Protein AF-A0A8H5VYY7-F1 (afdb_monomer)

Foldseek 3Di:
DLPDPRLVVLLVVLPPDADEAEAEDAADLDLPDDDPCCCVHCVVVVVSSVVNQVSQLVRVHYHYHYDDPPDDDDDDDDRDDVPPDDPDPVPPDD

Secondary structure (DSSP, 8-state):
--HHHHHHHHHHHHHH--S-EEEEESS---S---SGGGGGSGGG-HHHHHHHHHHHHHTT-EEEEE-SSSS----PPPPPPTT-----GGG---

Solvent-accessible surface area (backbone atoms only — not comparable to full-atom values): 6130 Å² total; per-residue (Å²): 129,71,53,71,68,54,47,48,54,52,56,51,55,46,67,71,58,87,65,95,42,76,48,79,41,69,42,39,76,58,72,81,64,80,59,86,67,26,65,80,24,40,49,55,32,53,71,66,48,51,56,52,52,53,44,31,58,72,44,79,40,62,48,76,48,56,43,80,75,91,72,88,86,86,82,85,80,82,74,84,56,95,78,73,70,77,78,66,78,81,72,76,78,133

Nearest PDB structures (foldseek):
  3qin-assembly1_A  TM=5.101E-01  e=1.175E+00  HIV-1 M:B_HXB2R
  8wov-assembly1_B  TM=5.094E-01  e=9.752E+00  Arabidopsis thaliana
  2e7g-assembly1_A  TM=3.086E-01  e=4.128E+00  Homo sapiens

Sequence (94 aa):
MLGAAQLTALKEWLRSESGSKVVVSSVPFTRNLRGPDSADSWAGFLWERDSILDMMKQGGGAIILSGDRHENAATMFPAKAKGDKRLPSSRLRR

Structure (mmCIF, N/CA/C/O backbone):
data_AF-A0A8H5VYY7-F1
#
_entry.id   AF-A0A8H5VYY7-F1
#
loop_
_atom_site.group_PDB
_atom_site.id
_atom_site.type_symbol
_atom_site.label_atom_id
_atom_site.label_alt_id
_atom_site.label_comp_id
_atom_site.label_asym_id
_atom_site.label_entity_id
_atom_site.label_seq_id
_atom_site.pdbx_PDB_ins_code
_atom_site.Cartn_x
_atom_site.Cartn_y
_atom_site.Cartn_z
_atom_site.occupancy
_atom_site.B_iso_or_equiv
_atom_site.auth_seq_id
_atom_site.auth_comp_id
_atom_site.auth_asym_id
_atom_site.auth_atom_id
_atom_site.pdbx_PDB_model_num
ATOM 1 N N . MET A 1 1 ? 3.295 -9.561 -2.881 1.00 92.56 1 MET A N 1
ATOM 2 C CA . MET A 1 1 ? 4.442 -8.782 -2.404 1.00 92.56 1 MET A CA 1
ATOM 3 C C . MET A 1 1 ? 4.744 -9.125 -0.955 1.00 92.56 1 MET A C 1
ATOM 5 O O . MET A 1 1 ? 5.770 -9.736 -0.710 1.00 92.56 1 MET A O 1
ATOM 9 N N . LEU A 1 2 ? 3.858 -8.813 -0.006 1.00 95.81 2 LEU A N 1
ATOM 10 C CA . LEU A 1 2 ? 4.162 -8.881 1.432 1.00 95.81 2 LEU A CA 1
ATOM 11 C C . LEU A 1 2 ? 4.144 -10.307 2.012 1.00 95.81 2 LEU A C 1
ATOM 13 O O . LEU A 1 2 ? 4.670 -10.565 3.091 1.00 95.81 2 LEU A O 1
ATOM 17 N N . GLY A 1 3 ? 3.499 -11.248 1.318 1.00 96.62 3 GLY A N 1
ATOM 18 C CA . GLY A 1 3 ? 3.192 -12.562 1.883 1.00 96.62 3 GLY A CA 1
ATOM 19 C C . GLY A 1 3 ? 2.069 -12.495 2.929 1.00 96.62 3 GLY A C 1
ATOM 20 O O . GLY A 1 3 ? 1.607 -11.424 3.323 1.00 96.62 3 GLY A O 1
ATOM 21 N N . ALA A 1 4 ? 1.580 -13.659 3.364 1.00 96.88 4 ALA A N 1
ATOM 22 C CA . ALA A 1 4 ? 0.337 -13.747 4.137 1.00 96.88 4 ALA A CA 1
ATOM 23 C C . ALA A 1 4 ? 0.412 -13.061 5.513 1.00 96.88 4 ALA A C 1
ATOM 25 O O . ALA A 1 4 ? -0.510 -12.337 5.884 1.00 96.88 4 ALA A O 1
ATOM 26 N N . ALA A 1 5 ? 1.502 -13.262 6.259 1.00 98.12 5 ALA A N 1
ATOM 27 C CA . ALA A 1 5 ? 1.638 -12.734 7.617 1.00 98.12 5 ALA A CA 1
ATOM 28 C C . ALA A 1 5 ? 1.683 -11.197 7.636 1.00 98.12 5 ALA A C 1
ATOM 30 O O . ALA A 1 5 ? 0.883 -10.555 8.316 1.00 98.12 5 ALA A O 1
ATOM 31 N N . GLN A 1 6 ? 2.566 -10.599 6.831 1.00 98.06 6 GLN A N 1
ATOM 32 C CA . GLN A 1 6 ? 2.722 -9.146 6.773 1.00 98.06 6 GLN A CA 1
ATOM 33 C C . GLN A 1 6 ? 1.488 -8.463 6.162 1.00 98.06 6 GLN A C 1
ATOM 35 O O . GLN A 1 6 ? 1.081 -7.403 6.635 1.00 98.06 6 GLN A O 1
ATOM 40 N N . LEU A 1 7 ? 0.840 -9.080 5.164 1.00 97.62 7 LEU A N 1
ATOM 41 C CA . LEU A 1 7 ? -0.406 -8.559 4.596 1.00 97.62 7 LEU A CA 1
ATOM 42 C C . LEU A 1 7 ? -1.543 -8.524 5.627 1.00 97.62 7 LEU A C 1
ATOM 44 O O . LEU A 1 7 ? -2.305 -7.556 5.658 1.00 97.62 7 LEU A O 1
ATOM 48 N N . THR A 1 8 ? -1.671 -9.565 6.452 1.00 97.62 8 THR A N 1
ATOM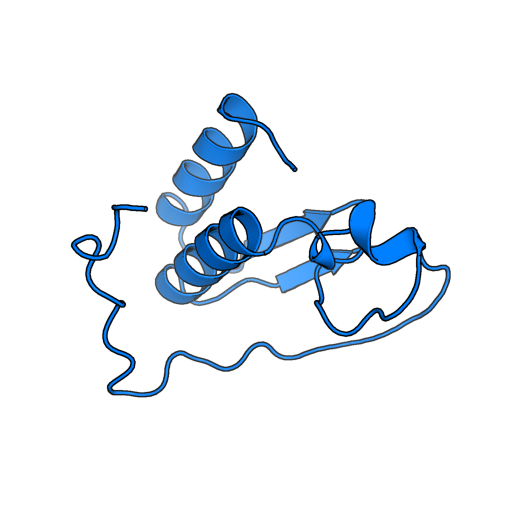 49 C CA . THR A 1 8 ? -2.674 -9.616 7.526 1.00 97.62 8 THR A CA 1
ATOM 50 C C . THR A 1 8 ? -2.410 -8.530 8.561 1.00 97.62 8 THR A C 1
ATOM 52 O O . THR A 1 8 ? -3.303 -7.724 8.814 1.00 97.62 8 THR A O 1
ATOM 55 N N . ALA A 1 9 ? -1.172 -8.423 9.052 1.00 97.56 9 ALA A N 1
ATOM 56 C CA . ALA A 1 9 ? -0.793 -7.404 10.029 1.00 97.56 9 ALA A CA 1
ATOM 57 C C . ALA A 1 9 ? -1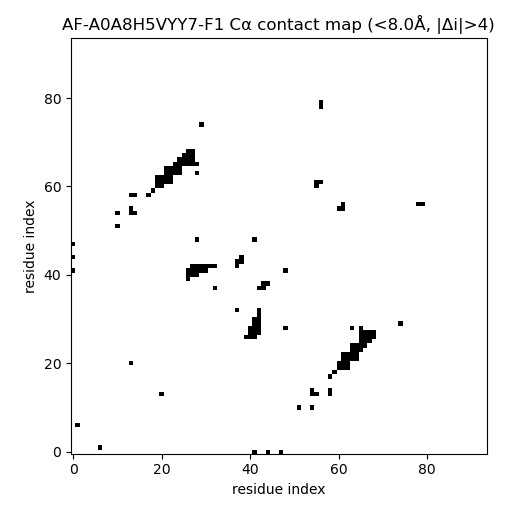.054 -5.977 9.510 1.00 97.56 9 ALA A C 1
ATOM 59 O O . ALA A 1 9 ? -1.638 -5.149 10.209 1.00 97.56 9 ALA A O 1
ATOM 60 N N . LEU A 1 10 ? -0.704 -5.698 8.246 1.00 96.88 10 LEU A N 1
ATOM 61 C CA . LEU A 1 10 ? -0.980 -4.405 7.617 1.00 96.88 10 LEU A CA 1
ATOM 62 C C . LEU A 1 10 ? -2.486 -4.113 7.556 1.00 96.88 10 LEU A C 1
ATOM 64 O O . LEU A 1 10 ? -2.918 -3.001 7.850 1.00 96.88 10 LEU A O 1
ATOM 68 N N . LYS A 1 11 ? -3.304 -5.101 7.176 1.00 95.69 11 LYS A N 1
ATOM 69 C CA . LYS A 1 11 ? -4.763 -4.940 7.080 1.00 95.69 11 LYS A CA 1
ATOM 70 C C . LYS A 1 11 ? -5.419 -4.724 8.437 1.00 95.69 11 LYS A C 1
ATOM 72 O O . LYS A 1 11 ? -6.382 -3.965 8.510 1.00 95.69 11 LYS A O 1
ATOM 77 N N . GLU A 1 12 ? -4.927 -5.379 9.480 1.00 95.50 12 GLU A N 1
ATOM 78 C CA . GLU A 1 12 ? -5.406 -5.191 10.850 1.00 95.50 12 GLU A CA 1
ATOM 79 C C . GLU A 1 12 ? -5.065 -3.789 11.361 1.00 95.50 12 GLU A C 1
ATOM 81 O O . GLU A 1 12 ? -5.966 -3.069 11.786 1.00 95.50 12 GLU A O 1
ATOM 86 N N . TRP A 1 13 ? -3.821 -3.339 11.186 1.00 95.50 13 TRP A N 1
ATOM 87 C CA . TRP A 1 13 ? -3.396 -1.986 11.565 1.00 95.50 13 TRP A CA 1
ATOM 88 C C . TRP A 1 13 ? -4.128 -0.869 10.796 1.00 95.50 13 TRP A C 1
ATOM 90 O O . TRP A 1 13 ? -4.466 0.192 11.336 1.00 95.50 13 TRP A O 1
ATOM 100 N N . LEU A 1 14 ? -4.427 -1.094 9.512 1.00 94.69 14 LEU A N 1
ATOM 101 C CA . LEU A 1 14 ? -5.239 -0.161 8.727 1.00 94.69 14 LEU A CA 1
ATOM 102 C C . LEU A 1 14 ? -6.669 -0.026 9.284 1.00 94.69 14 LEU A C 1
ATOM 104 O O . LEU A 1 14 ? -7.274 1.024 9.083 1.00 94.69 14 LEU A O 1
ATOM 108 N N . ARG A 1 15 ? -7.199 -1.041 9.986 1.00 91.44 15 ARG A N 1
ATOM 109 C CA . ARG A 1 15 ? -8.532 -1.009 10.622 1.00 91.44 15 ARG A CA 1
ATOM 110 C C . ARG A 1 15 ? -8.530 -0.442 12.037 1.00 91.44 15 ARG A C 1
ATOM 112 O O . ARG A 1 15 ? -9.527 0.165 12.411 1.00 91.44 15 ARG A O 1
ATOM 119 N N . SER A 1 16 ? -7.488 -0.706 12.824 1.00 88.50 16 SER A N 1
ATOM 120 C CA . SER A 1 16 ? -7.489 -0.439 14.269 1.00 88.50 16 SER A CA 1
ATOM 121 C C . SER A 1 16 ? -7.354 1.042 14.612 1.00 88.50 16 SER A C 1
ATOM 123 O O . SER A 1 16 ? -8.063 1.540 15.479 1.00 88.50 16 SER A O 1
ATOM 125 N N . GLU A 1 17 ? -6.457 1.754 13.928 1.00 73.69 17 GLU A N 1
ATOM 126 C CA . GLU A 1 17 ? -6.079 3.111 14.336 1.00 73.69 17 GLU A CA 1
ATOM 127 C C . GLU A 1 17 ? -6.906 4.189 13.628 1.00 73.69 17 GLU A C 1
ATOM 129 O O . GLU A 1 17 ? -6.962 4.225 12.396 1.00 73.69 17 GLU A O 1
ATOM 134 N N . SER A 1 18 ? -7.450 5.137 14.386 1.00 76.50 18 SER A N 1
ATOM 135 C CA . SER A 1 18 ? -7.941 6.410 13.853 1.00 76.50 18 SER A CA 1
ATOM 136 C C . SER A 1 18 ? -6.789 7.405 13.672 1.00 76.50 18 SER A C 1
ATOM 138 O O . SER A 1 18 ? -5.928 7.504 14.541 1.00 76.50 18 SER A O 1
ATOM 140 N N . GLY A 1 19 ? -6.795 8.183 12.587 1.00 84.12 19 GLY A N 1
ATOM 141 C CA . GLY A 1 19 ? -5.829 9.265 12.350 1.00 84.12 19 GLY A CA 1
ATOM 142 C C . GLY A 1 19 ? -5.062 9.135 11.034 1.00 84.12 19 GLY A C 1
ATOM 143 O O . GLY A 1 19 ? -5.312 8.235 10.233 1.00 84.12 19 GLY A O 1
ATOM 144 N N . SER A 1 20 ? -4.127 10.058 10.804 1.00 88.31 20 SER A N 1
ATOM 145 C CA . SER A 1 20 ? -3.310 10.094 9.587 1.00 88.31 20 SER A CA 1
ATOM 146 C C . SER A 1 20 ? -2.351 8.906 9.531 1.00 88.31 20 SER A C 1
ATOM 148 O O . SER A 1 20 ? -1.431 8.801 10.341 1.00 88.31 20 SER A O 1
ATOM 150 N N . LYS A 1 21 ? -2.542 8.021 8.549 1.00 93.69 21 LYS A N 1
ATOM 151 C CA . LYS A 1 21 ? -1.691 6.846 8.331 1.00 93.69 21 LYS A CA 1
ATOM 152 C C . LYS A 1 21 ? -0.660 7.109 7.241 1.00 93.69 21 LYS A C 1
ATOM 154 O O . LYS A 1 21 ? -0.989 7.661 6.190 1.00 93.69 21 LYS A O 1
ATOM 159 N N . VAL A 1 22 ? 0.566 6.647 7.469 1.00 96.00 22 VAL A N 1
ATOM 160 C CA . VAL A 1 22 ? 1.647 6.659 6.478 1.00 96.00 22 VAL A CA 1
ATOM 161 C C . VAL A 1 22 ? 2.132 5.229 6.269 1.00 96.00 22 VAL A C 1
ATOM 163 O O . VAL A 1 22 ? 2.505 4.562 7.229 1.00 96.00 22 VAL A O 1
ATOM 166 N N . VAL A 1 23 ? 2.122 4.754 5.025 1.00 96.25 23 VAL A N 1
ATOM 167 C CA . VAL A 1 23 ? 2.688 3.454 4.639 1.00 96.25 23 VAL A CA 1
ATOM 168 C C . VAL A 1 23 ? 3.959 3.687 3.838 1.00 96.25 23 VAL A C 1
ATOM 170 O O . VAL A 1 23 ? 3.955 4.434 2.863 1.00 96.25 23 VAL A O 1
ATOM 173 N N . VAL A 1 24 ? 5.047 3.041 4.249 1.00 97.44 24 VAL A N 1
ATOM 174 C CA . VAL A 1 24 ? 6.358 3.165 3.605 1.00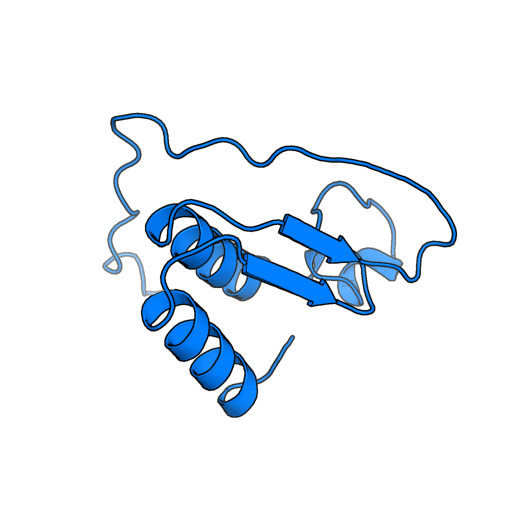 97.44 24 VAL A CA 1
ATOM 175 C C . VAL A 1 24 ? 6.690 1.860 2.890 1.00 97.44 24 VAL A C 1
ATOM 177 O O . VAL A 1 24 ? 6.575 0.784 3.472 1.00 97.44 24 VAL A O 1
ATOM 180 N N . SER A 1 25 ? 7.085 1.954 1.624 1.00 95.75 25 SER A N 1
ATOM 181 C CA . SER A 1 25 ? 7.494 0.826 0.783 1.00 95.75 25 SER A CA 1
ATOM 182 C C . SER A 1 25 ? 8.871 1.100 0.188 1.00 95.75 25 SER A C 1
ATOM 184 O O . SER A 1 25 ? 9.141 2.216 -0.242 1.00 95.75 25 SER A O 1
ATOM 186 N N . SER A 1 26 ? 9.742 0.096 0.118 1.00 93.94 26 SER A N 1
ATOM 187 C CA . SER A 1 26 ? 11.052 0.244 -0.533 1.00 93.94 26 SER A CA 1
ATOM 188 C C . SER A 1 26 ? 10.916 0.496 -2.035 1.00 93.94 26 SER A C 1
ATOM 190 O O . SER A 1 26 ? 11.602 1.359 -2.568 1.00 93.94 26 SER A O 1
ATOM 192 N N . VAL A 1 27 ? 9.978 -0.194 -2.689 1.00 93.25 27 VAL A N 1
ATOM 193 C CA . VAL A 1 27 ? 9.737 -0.121 -4.139 1.00 93.25 27 VAL A CA 1
ATOM 194 C C . VAL A 1 27 ? 8.485 0.697 -4.479 1.00 93.25 27 VAL A C 1
ATOM 196 O O . VAL A 1 27 ? 7.593 0.832 -3.625 1.00 93.25 27 VAL A O 1
ATOM 199 N N . PRO A 1 28 ? 8.360 1.221 -5.713 1.00 92.81 28 PRO A N 1
ATOM 200 C CA . PRO A 1 28 ? 7.276 2.117 -6.098 1.00 92.81 28 PRO A CA 1
ATOM 201 C C . PRO A 1 28 ? 5.885 1.512 -5.939 1.00 92.81 28 PRO A C 1
ATOM 203 O O . PRO A 1 28 ? 5.631 0.381 -6.357 1.00 92.81 28 PRO A O 1
ATOM 206 N N . PHE A 1 29 ? 4.955 2.302 -5.393 1.00 93.12 29 PHE A N 1
ATOM 207 C CA . PHE A 1 29 ? 3.576 1.863 -5.147 1.00 93.12 29 PHE A CA 1
ATOM 208 C C . PHE A 1 29 ? 2.593 2.179 -6.295 1.00 93.12 29 PHE A C 1
ATOM 210 O O . PHE A 1 29 ? 1.452 1.705 -6.315 1.00 93.12 29 PHE A O 1
ATOM 217 N N . THR A 1 30 ? 2.967 3.022 -7.260 1.00 87.38 30 THR A N 1
ATOM 218 C CA . THR A 1 30 ? 2.079 3.423 -8.367 1.00 87.38 30 THR A CA 1
ATOM 219 C C . THR A 1 30 ? 2.149 2.436 -9.536 1.00 87.38 30 THR A C 1
ATOM 221 O O . THR A 1 30 ? 3.138 1.739 -9.724 1.00 87.38 30 THR A O 1
ATOM 224 N N . ARG A 1 31 ? 1.087 2.383 -10.354 1.00 81.56 31 ARG A N 1
ATOM 225 C CA . ARG A 1 31 ? 1.043 1.562 -11.584 1.00 81.56 31 ARG A CA 1
ATOM 226 C C . ARG A 1 31 ? 1.654 2.275 -12.799 1.00 81.56 31 ARG A C 1
ATOM 228 O O . ARG A 1 31 ? 1.655 1.737 -13.898 1.00 81.56 31 ARG A O 1
ATOM 235 N N . ASN A 1 32 ? 2.086 3.524 -12.639 1.00 73.31 32 ASN A N 1
ATOM 236 C CA . ASN A 1 32 ? 2.436 4.385 -13.771 1.00 73.31 32 ASN A CA 1
ATOM 237 C C . ASN A 1 32 ? 3.847 4.106 -14.307 1.00 73.31 32 ASN A C 1
ATOM 239 O O . ASN A 1 32 ? 4.205 4.611 -15.367 1.00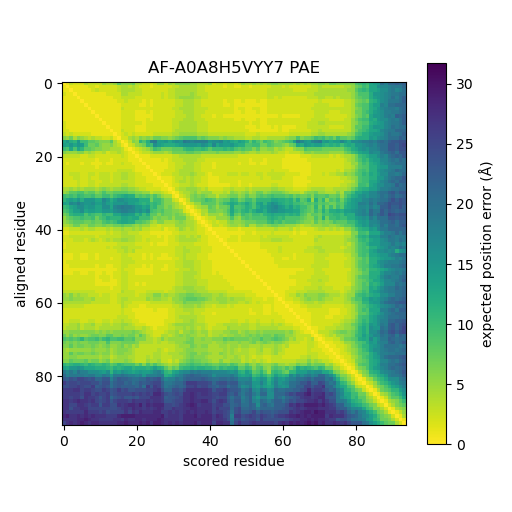 73.31 32 ASN A O 1
ATOM 243 N N . LEU A 1 33 ? 4.612 3.268 -13.606 1.00 65.56 33 LEU A N 1
ATOM 244 C CA . LEU A 1 33 ? 5.901 2.768 -14.054 1.00 65.56 33 LEU A CA 1
ATOM 245 C C . LEU A 1 33 ? 5.710 1.716 -15.143 1.00 65.56 33 LEU A C 1
ATOM 247 O O . LEU A 1 33 ? 5.158 0.641 -14.911 1.00 65.56 33 LEU A O 1
ATOM 251 N N . ARG A 1 34 ? 6.160 2.061 -16.349 1.00 66.44 34 ARG A N 1
ATOM 252 C CA . ARG A 1 34 ? 6.194 1.177 -17.513 1.00 66.44 34 ARG A CA 1
ATOM 253 C C . ARG A 1 34 ? 7.642 0.765 -17.745 1.00 66.44 34 ARG A C 1
ATOM 255 O O . ARG A 1 34 ? 8.501 1.632 -17.842 1.00 66.44 34 ARG A O 1
ATOM 262 N N . GLY A 1 35 ? 7.902 -0.533 -17.838 1.00 70.88 35 GLY A N 1
ATOM 263 C CA . GLY A 1 35 ? 9.247 -1.059 -18.056 1.00 70.88 35 GLY A CA 1
ATOM 2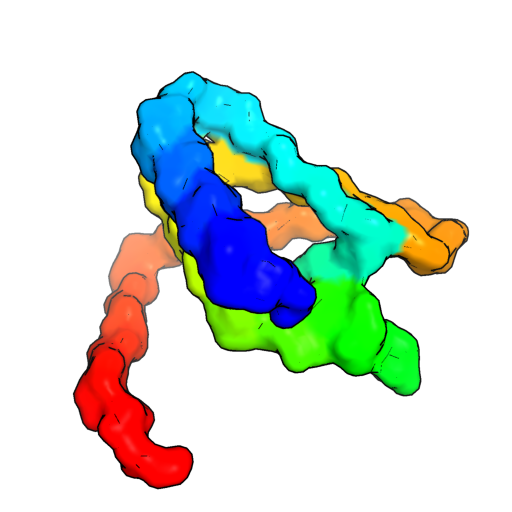64 C C . GLY A 1 35 ? 9.406 -2.489 -17.535 1.00 70.88 35 GLY A C 1
ATOM 265 O O . GLY A 1 35 ? 8.500 -2.992 -16.859 1.00 70.88 35 GLY A O 1
ATOM 266 N N . PRO A 1 36 ? 10.535 -3.143 -17.849 1.00 69.00 36 PRO A N 1
ATOM 267 C CA . PRO A 1 36 ? 10.832 -4.501 -17.390 1.00 69.00 36 PRO A CA 1
ATOM 268 C C . PRO A 1 36 ? 10.825 -4.618 -15.856 1.00 69.00 36 PRO A C 1
ATOM 270 O O . PRO A 1 36 ? 10.283 -5.586 -15.331 1.00 69.00 36 PRO A O 1
ATOM 273 N N . ASP A 1 37 ? 11.263 -3.577 -15.143 1.00 71.12 37 ASP A N 1
ATOM 274 C CA . ASP A 1 37 ? 11.352 -3.549 -13.670 1.00 71.12 37 ASP A CA 1
ATOM 275 C C . ASP A 1 37 ? 9.983 -3.424 -12.970 1.00 71.12 37 ASP A C 1
ATOM 277 O O . ASP A 1 37 ? 9.875 -3.408 -11.744 1.00 71.12 37 ASP A O 1
ATOM 281 N N . SER A 1 38 ? 8.887 -3.326 -13.734 1.00 73.38 38 SER A N 1
ATOM 282 C CA . SER A 1 38 ? 7.536 -3.232 -13.166 1.00 73.38 38 SER A CA 1
ATOM 283 C C . SER A 1 38 ? 7.137 -4.480 -12.370 1.00 73.38 38 SER A C 1
ATOM 285 O O . SER A 1 38 ? 6.354 -4.356 -11.422 1.00 73.38 38 SER A O 1
ATOM 287 N N . ALA A 1 39 ? 7.708 -5.642 -12.706 1.00 79.19 39 ALA A N 1
ATOM 288 C CA . ALA A 1 39 ? 7.501 -6.903 -11.997 1.00 79.19 39 ALA A CA 1
ATOM 289 C C . ALA A 1 39 ? 8.039 -6.875 -10.554 1.00 79.19 39 ALA A C 1
ATOM 291 O O . ALA A 1 39 ? 7.429 -7.484 -9.676 1.00 79.19 39 ALA A O 1
ATOM 292 N N . ASP A 1 40 ? 9.098 -6.100 -10.300 1.00 83.31 40 ASP A N 1
ATOM 293 C CA . ASP A 1 40 ? 9.739 -5.969 -8.982 1.00 83.31 40 ASP A CA 1
ATOM 294 C C . ASP A 1 40 ? 9.117 -4.851 -8.125 1.00 83.31 40 ASP A C 1
ATOM 296 O O . ASP A 1 40 ? 9.486 -4.627 -6.973 1.00 83.31 40 ASP A O 1
ATOM 300 N N . SER A 1 41 ? 8.109 -4.163 -8.665 1.00 90.62 41 SER A N 1
ATOM 301 C CA . SER A 1 41 ? 7.359 -3.108 -7.985 1.00 90.62 41 SER A CA 1
ATOM 302 C C . SER A 1 41 ? 5.930 -3.546 -7.661 1.00 90.62 41 SER A C 1
ATOM 304 O O . SER A 1 41 ? 5.452 -4.605 -8.073 1.00 90.62 41 SER A O 1
ATOM 306 N N . TRP A 1 42 ? 5.161 -2.681 -6.997 1.00 93.44 42 TRP A N 1
ATOM 307 C CA . TRP A 1 42 ? 3.736 -2.940 -6.773 1.00 93.44 42 TRP A CA 1
ATOM 308 C C . TRP A 1 42 ? 2.904 -2.999 -8.064 1.00 93.44 42 TRP A C 1
ATOM 310 O O . TRP A 1 42 ? 1.770 -3.483 -8.025 1.00 93.44 42 TRP A O 1
ATOM 320 N N . ALA A 1 43 ? 3.442 -2.556 -9.207 1.00 90.44 43 ALA A N 1
ATOM 321 C CA . ALA A 1 43 ? 2.794 -2.725 -10.506 1.00 90.44 43 ALA A CA 1
ATOM 322 C C . ALA A 1 43 ? 2.650 -4.208 -10.910 1.00 90.44 43 ALA A C 1
ATOM 324 O O . ALA A 1 43 ? 1.690 -4.542 -11.603 1.00 90.44 43 ALA A O 1
ATOM 325 N N . GLY A 1 44 ? 3.520 -5.100 -10.416 1.00 89.94 44 GLY A N 1
ATOM 326 C CA . GLY A 1 44 ? 3.411 -6.554 -10.592 1.00 89.94 44 GLY A CA 1
ATOM 327 C C . GLY A 1 44 ? 2.391 -7.236 -9.667 1.00 89.94 44 GLY A C 1
ATOM 328 O O . GLY A 1 44 ? 1.966 -8.358 -9.931 1.00 89.94 44 GLY A O 1
ATOM 329 N N . PHE A 1 45 ? 1.932 -6.562 -8.604 1.00 92.62 45 PHE A N 1
ATOM 330 C CA . PHE 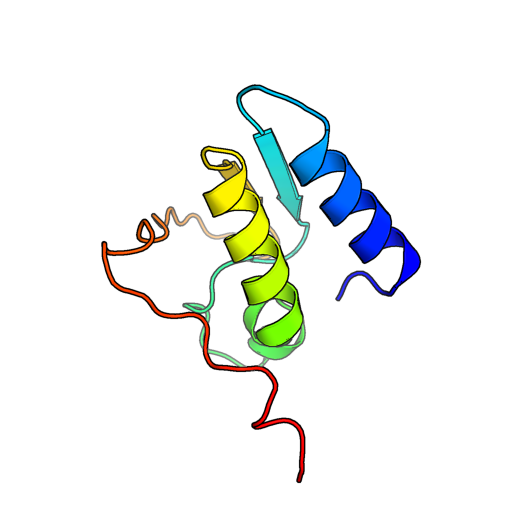A 1 45 ? 1.091 -7.144 -7.543 1.00 92.62 45 PHE A CA 1
ATOM 331 C C . PHE A 1 45 ? -0.273 -6.455 -7.418 1.00 92.62 45 PHE A C 1
ATOM 333 O O . PHE A 1 45 ? -0.729 -6.133 -6.319 1.00 92.62 45 PHE A O 1
ATOM 340 N N . LEU A 1 46 ? -0.946 -6.233 -8.552 1.00 91.69 46 LEU A N 1
ATOM 341 C CA . LEU A 1 46 ? -2.154 -5.400 -8.642 1.00 91.69 46 LEU A CA 1
ATOM 342 C C . LEU A 1 46 ? -3.277 -5.815 -7.682 1.00 91.69 46 LEU A C 1
ATOM 344 O O . LEU A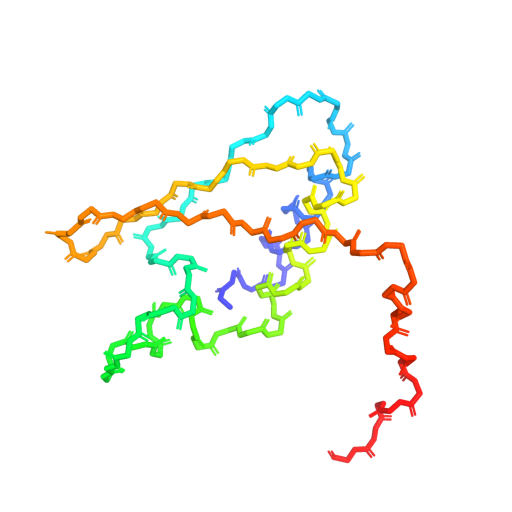 1 46 ? -3.877 -4.959 -7.045 1.00 91.69 46 LEU A O 1
ATOM 348 N N . TRP A 1 47 ? -3.529 -7.114 -7.520 1.00 93.44 47 TRP A N 1
ATOM 349 C CA . TRP A 1 47 ? -4.605 -7.612 -6.656 1.00 93.44 47 TRP A CA 1
ATOM 350 C C . TRP A 1 47 ? -4.354 -7.323 -5.174 1.00 93.44 47 TRP A C 1
ATOM 352 O O . TRP A 1 47 ? -5.236 -6.843 -4.459 1.00 93.44 47 TRP A O 1
ATOM 362 N N . GLU A 1 48 ? -3.139 -7.607 -4.702 1.00 95.50 48 GLU A N 1
ATOM 363 C CA . GLU A 1 48 ? -2.747 -7.342 -3.317 1.00 95.50 48 GLU A CA 1
ATOM 364 C C . GLU A 1 48 ? -2.745 -5.836 -3.047 1.00 95.50 48 GLU A C 1
ATOM 366 O O . GLU A 1 48 ? -3.345 -5.381 -2.069 1.00 95.50 48 GLU A O 1
ATOM 371 N N . ARG A 1 49 ? -2.164 -5.072 -3.976 1.00 94.81 49 ARG A N 1
ATOM 372 C CA . ARG A 1 49 ? -2.118 -3.611 -3.977 1.00 94.81 49 ARG A CA 1
ATOM 373 C C . ARG A 1 49 ? -3.507 -2.983 -3.893 1.00 94.81 49 ARG A C 1
ATOM 375 O O . ARG A 1 49 ? -3.738 -2.132 -3.036 1.00 94.81 49 ARG A O 1
ATOM 382 N N . ASP A 1 50 ? -4.439 -3.406 -4.742 1.00 93.81 50 ASP A N 1
ATOM 383 C CA . ASP A 1 50 ? -5.804 -2.876 -4.759 1.00 93.81 50 ASP A CA 1
ATOM 384 C C . ASP A 1 50 ? -6.538 -3.209 -3.458 1.00 93.81 50 ASP A C 1
ATOM 386 O O . ASP A 1 50 ? -7.252 -2.364 -2.918 1.00 93.81 50 ASP A O 1
ATOM 390 N N . SER A 1 51 ? -6.291 -4.392 -2.882 1.00 94.94 51 SER A N 1
ATOM 391 C CA . SER A 1 51 ? -6.850 -4.751 -1.575 1.00 94.94 51 SER A CA 1
ATOM 392 C C . SER A 1 51 ? -6.352 -3.843 -0.444 1.00 94.94 51 SER A C 1
ATOM 394 O O . SER A 1 51 ? -7.121 -3.526 0.460 1.00 94.94 51 SER A O 1
ATOM 396 N N . ILE A 1 52 ? -5.092 -3.397 -0.494 1.00 95.75 52 ILE A N 1
ATOM 397 C CA . ILE A 1 52 ? -4.511 -2.461 0.479 1.00 95.75 52 ILE A CA 1
ATOM 398 C C . ILE A 1 52 ? -5.070 -1.049 0.262 1.00 95.75 52 ILE A C 1
ATOM 400 O O . ILE A 1 52 ? -5.496 -0.405 1.220 1.00 95.75 52 ILE A O 1
ATOM 404 N N . LEU A 1 53 ? -5.143 -0.582 -0.990 1.00 94.19 53 LEU A N 1
ATOM 405 C CA . LEU A 1 53 ? -5.714 0.727 -1.326 1.00 94.19 53 LEU A CA 1
ATOM 406 C C . LEU A 1 53 ? -7.178 0.847 -0.900 1.00 94.19 53 LEU A C 1
ATOM 408 O O . LEU A 1 53 ? -7.588 1.889 -0.392 1.00 94.19 53 LEU A O 1
ATOM 412 N N . ASP A 1 54 ? -7.970 -0.207 -1.083 1.00 92.94 54 ASP A N 1
ATOM 413 C CA . ASP A 1 54 ? -9.366 -0.220 -0.650 1.00 92.94 54 ASP A CA 1
ATOM 414 C C . ASP A 1 54 ? -9.502 -0.097 0.870 1.00 92.94 54 ASP A C 1
ATOM 416 O O . ASP A 1 54 ? -10.384 0.616 1.348 1.00 92.94 54 ASP A O 1
ATOM 420 N N . MET A 1 55 ? -8.606 -0.734 1.625 1.00 93.06 55 MET A N 1
ATOM 421 C CA . MET A 1 55 ? -8.559 -0.616 3.082 1.00 93.06 55 MET A CA 1
ATOM 422 C C . MET A 1 55 ? -8.169 0.797 3.527 1.00 93.06 55 MET A C 1
ATOM 424 O O . MET A 1 55 ? -8.831 1.370 4.387 1.00 93.06 55 MET A O 1
ATOM 428 N N . MET A 1 56 ? -7.157 1.399 2.897 1.00 93.25 56 MET A N 1
ATOM 429 C CA . MET A 1 56 ? -6.765 2.787 3.169 1.00 93.25 56 MET A CA 1
ATOM 430 C C . MET A 1 56 ? -7.916 3.763 2.905 1.00 93.25 56 MET A C 1
ATOM 432 O O . MET A 1 56 ? -8.175 4.644 3.718 1.00 93.25 56 MET A O 1
ATOM 436 N N . LYS A 1 57 ? -8.654 3.587 1.800 1.00 90.31 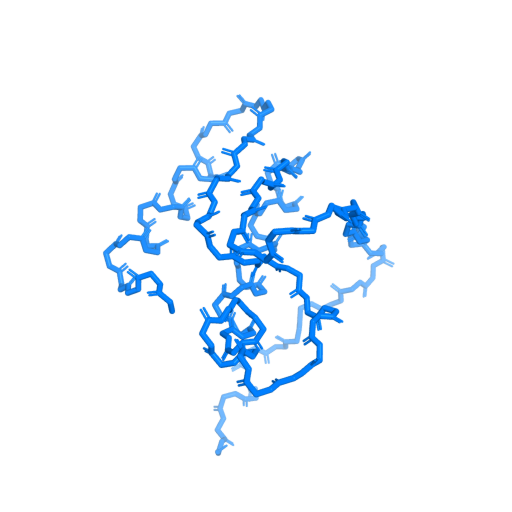57 LYS A N 1
ATOM 437 C CA . LYS A 1 57 ? -9.826 4.418 1.472 1.00 90.31 57 LYS A CA 1
ATOM 438 C C . LYS A 1 57 ? -10.943 4.289 2.510 1.00 90.31 57 LYS A C 1
ATOM 440 O O . LYS A 1 57 ? -11.601 5.278 2.807 1.00 90.31 57 LYS A O 1
ATOM 445 N N . GLN A 1 58 ? -11.163 3.089 3.050 1.00 88.38 58 GLN A N 1
ATOM 446 C CA . GLN A 1 58 ? -12.151 2.860 4.111 1.00 88.38 58 GLN A CA 1
ATOM 447 C C . GLN A 1 58 ? -11.731 3.501 5.441 1.00 88.38 58 GLN A C 1
ATOM 449 O O . GLN A 1 58 ? -12.587 3.987 6.170 1.00 88.38 58 GLN A O 1
ATOM 454 N N . GLY A 1 59 ? -10.427 3.544 5.730 1.00 87.62 59 GLY A N 1
ATOM 455 C CA . GLY A 1 59 ? -9.860 4.114 6.957 1.00 87.62 59 GLY A CA 1
ATOM 456 C C . GLY A 1 59 ? -9.662 5.635 6.955 1.00 87.62 59 GLY A C 1
ATOM 457 O O . GLY A 1 59 ? -8.914 6.133 7.787 1.00 87.62 59 GLY A O 1
ATOM 458 N N . GLY A 1 60 ? -10.280 6.377 6.026 1.00 87.12 60 GLY A N 1
ATOM 459 C CA . GLY A 1 60 ? -10.136 7.839 5.937 1.00 87.12 60 GLY A CA 1
ATOM 460 C C . GLY A 1 60 ? -8.958 8.329 5.084 1.00 87.12 60 GLY A C 1
ATOM 461 O O . GLY A 1 60 ? -8.702 9.529 5.027 1.00 87.12 60 GLY A O 1
ATOM 462 N N . GLY A 1 61 ? -8.278 7.426 4.374 1.00 90.12 61 GLY A N 1
ATOM 463 C CA . GLY A 1 61 ? -7.128 7.723 3.522 1.00 90.12 61 GLY A CA 1
ATOM 464 C C . GLY A 1 61 ? -5.788 7.372 4.171 1.00 90.12 61 GLY A C 1
ATOM 465 O O . GLY A 1 61 ? -5.694 7.065 5.356 1.00 90.12 61 GLY A O 1
ATOM 466 N N . ALA A 1 62 ? -4.730 7.387 3.362 1.00 93.88 62 ALA A N 1
ATOM 467 C CA . ALA A 1 62 ? -3.357 7.197 3.816 1.00 93.88 62 ALA A CA 1
ATOM 468 C C . ALA A 1 62 ? -2.385 7.900 2.864 1.00 93.88 62 ALA A C 1
ATOM 470 O O . ALA A 1 62 ? -2.665 8.045 1.671 1.00 93.88 62 ALA A O 1
ATOM 471 N N . ILE A 1 63 ? -1.230 8.292 3.392 1.00 95.62 63 ILE A N 1
ATOM 472 C CA . ILE A 1 63 ? -0.077 8.727 2.604 1.00 95.62 63 ILE A CA 1
ATOM 473 C C . ILE A 1 63 ? 0.790 7.499 2.338 1.00 95.62 63 ILE A C 1
ATOM 475 O O . ILE A 1 63 ? 1.018 6.687 3.234 1.00 95.62 63 ILE A O 1
ATOM 479 N N . ILE A 1 64 ? 1.283 7.361 1.111 1.00 96.12 64 ILE A N 1
ATOM 480 C CA . ILE A 1 64 ? 2.240 6.314 0.757 1.00 96.12 64 ILE A CA 1
ATOM 481 C C . ILE A 1 64 ? 3.554 6.975 0.364 1.00 96.12 64 ILE A C 1
ATOM 483 O O . ILE A 1 64 ? 3.569 7.843 -0.506 1.00 96.12 64 ILE A O 1
ATOM 487 N N . LEU A 1 65 ? 4.645 6.542 0.992 1.00 96.50 65 LEU A N 1
ATOM 488 C CA . LEU A 1 65 ? 6.006 6.924 0.634 1.00 96.50 65 LEU A CA 1
ATOM 489 C C . LEU A 1 65 ? 6.702 5.712 0.014 1.00 96.50 65 LEU A C 1
ATOM 491 O O . LEU A 1 65 ? 6.700 4.628 0.599 1.00 96.50 65 LEU A O 1
ATOM 495 N N . SER A 1 66 ? 7.277 5.881 -1.175 1.00 94.38 66 SER A N 1
ATOM 496 C CA . SER A 1 66 ? 8.004 4.810 -1.862 1.00 94.38 66 SER A CA 1
ATOM 497 C C . SER A 1 66 ? 9.237 5.316 -2.602 1.00 94.38 66 SER A C 1
ATOM 499 O O . SER A 1 66 ? 9.212 6.446 -3.085 1.00 94.38 66 SER A O 1
ATOM 501 N N . GLY A 1 67 ? 10.279 4.482 -2.696 1.00 91.19 67 GLY A N 1
ATOM 502 C CA . GLY A 1 67 ? 11.584 4.829 -3.274 1.00 91.19 67 GLY A CA 1
ATOM 503 C C . GLY A 1 67 ? 12.016 3.929 -4.438 1.00 91.19 67 GLY A C 1
ATOM 504 O O . GLY A 1 67 ? 11.194 3.601 -5.291 1.00 91.19 67 GLY A O 1
ATOM 505 N N . ASP A 1 68 ? 13.308 3.574 -4.464 1.00 90.06 68 ASP A N 1
ATOM 506 C CA . ASP A 1 68 ? 14.008 2.706 -5.437 1.00 90.06 68 ASP A CA 1
ATOM 507 C C . ASP A 1 68 ? 14.323 3.341 -6.806 1.00 90.06 68 ASP A C 1
ATOM 509 O O . ASP A 1 68 ? 15.446 3.262 -7.290 1.00 90.06 68 ASP A O 1
ATOM 513 N N . ARG A 1 69 ? 13.399 4.102 -7.393 1.00 84.25 69 ARG A N 1
ATOM 514 C CA . ARG A 1 69 ? 13.547 4.582 -8.783 1.00 84.25 69 ARG A CA 1
ATOM 515 C C . ARG A 1 69 ? 14.512 5.749 -9.019 1.00 84.25 69 ARG A C 1
ATOM 517 O O . ARG A 1 69 ? 14.663 6.157 -10.164 1.00 84.25 69 ARG A O 1
ATOM 524 N N . HIS A 1 70 ? 15.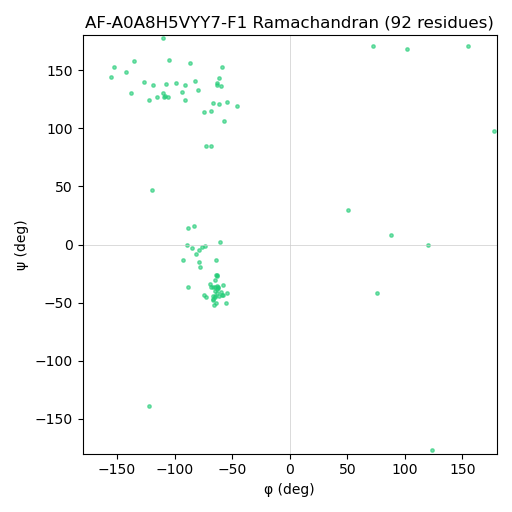140 6.297 -7.975 1.00 87.69 70 HIS A N 1
ATOM 525 C CA . HIS A 1 70 ? 16.006 7.492 -8.052 1.00 87.69 70 HIS A CA 1
ATOM 526 C C . HIS A 1 70 ? 15.350 8.687 -8.787 1.00 87.69 70 HIS A C 1
ATOM 528 O O . HIS A 1 70 ? 16.019 9.527 -9.384 1.00 87.69 70 HIS A O 1
ATOM 534 N N . GLU A 1 71 ? 14.022 8.775 -8.719 1.00 84.25 71 GLU A N 1
ATOM 535 C CA . GLU A 1 71 ? 13.179 9.779 -9.368 1.00 84.25 71 GLU A CA 1
ATOM 536 C C . GLU A 1 71 ? 12.140 10.282 -8.356 1.00 84.25 71 GLU A C 1
ATOM 538 O O . GLU A 1 71 ? 11.821 9.588 -7.386 1.00 84.25 71 GLU A O 1
ATOM 543 N N . ASN A 1 72 ? 11.589 11.481 -8.576 1.00 88.75 72 ASN A N 1
ATOM 544 C CA . ASN A 1 72 ? 10.490 12.005 -7.766 1.00 88.75 72 ASN A CA 1
ATOM 545 C C . ASN A 1 72 ? 9.169 11.986 -8.549 1.00 88.75 72 ASN A C 1
ATOM 547 O O . ASN A 1 72 ? 9.121 12.305 -9.734 1.00 88.75 72 ASN A O 1
ATOM 551 N N . ALA A 1 73 ? 8.089 11.593 -7.874 1.00 86.88 73 ALA A N 1
ATOM 552 C CA . ALA A 1 73 ? 6.735 11.670 -8.403 1.00 86.88 73 ALA A CA 1
ATOM 553 C C . ALA A 1 73 ? 5.727 11.740 -7.252 1.00 86.88 73 ALA A C 1
ATOM 555 O O . ALA A 1 73 ? 5.885 11.071 -6.231 1.00 86.88 73 ALA A O 1
ATOM 556 N N . ALA A 1 74 ? 4.652 12.502 -7.447 1.00 91.06 74 ALA A N 1
ATOM 557 C CA . ALA A 1 74 ? 3.496 12.514 -6.560 1.00 91.06 74 ALA A CA 1
ATOM 558 C C . ALA A 1 74 ? 2.258 12.070 -7.344 1.00 91.06 74 ALA A C 1
ATOM 560 O O . ALA A 1 74 ? 2.060 12.446 -8.499 1.00 91.06 74 ALA A O 1
ATOM 561 N N . THR A 1 75 ? 1.422 11.229 -6.743 1.00 89.12 75 THR A N 1
ATOM 562 C CA . THR A 1 75 ? 0.183 10.754 -7.369 1.00 89.12 75 THR A CA 1
ATOM 563 C C . THR A 1 75 ? -0.935 10.762 -6.345 1.00 89.12 75 THR A C 1
ATOM 565 O O . THR A 1 75 ? -0.791 10.211 -5.257 1.00 89.12 75 THR A O 1
ATOM 568 N N . MET A 1 76 ? -2.068 11.352 -6.717 1.00 89.19 76 MET A N 1
ATOM 569 C CA . MET A 1 76 ? -3.292 11.276 -5.933 1.00 89.19 76 MET A CA 1
ATOM 570 C C . MET A 1 76 ? -4.111 10.072 -6.394 1.00 89.19 76 MET A C 1
ATOM 572 O O . MET A 1 76 ? -4.439 9.946 -7.575 1.00 89.19 76 MET A O 1
ATOM 576 N N . PHE A 1 77 ? -4.451 9.180 -5.465 1.00 84.25 77 PHE A N 1
ATOM 577 C CA . PHE A 1 77 ? -5.394 8.106 -5.753 1.00 84.25 77 PHE A CA 1
ATOM 578 C C . PHE A 1 77 ? -6.823 8.650 -5.684 1.00 84.25 77 PHE A C 1
ATOM 580 O O . PHE A 1 77 ? -7.160 9.330 -4.713 1.00 84.25 77 PHE A O 1
ATOM 587 N N . PRO A 1 78 ? -7.681 8.356 -6.676 1.00 80.50 78 PRO A N 1
ATOM 588 C CA . PRO A 1 78 ? -9.049 8.843 -6.659 1.00 80.50 78 PRO A CA 1
ATOM 589 C C . PRO A 1 78 ? -9.806 8.260 -5.461 1.00 80.50 78 PRO A C 1
ATOM 591 O O . PRO A 1 78 ? -9.687 7.067 -5.141 1.00 80.50 78 PRO A O 1
ATOM 594 N N . ALA A 1 79 ? -10.613 9.106 -4.817 1.00 74.38 79 ALA A N 1
ATOM 595 C CA . ALA A 1 79 ? -11.608 8.662 -3.851 1.00 74.38 79 ALA A CA 1
ATOM 596 C C . ALA A 1 79 ? -12.590 7.689 -4.528 1.00 74.38 79 ALA A C 1
ATOM 598 O O . ALA A 1 79 ? -12.803 7.760 -5.742 1.00 74.38 79 ALA A O 1
ATOM 599 N N . LYS A 1 80 ? -13.205 6.773 -3.764 1.00 64.69 80 LYS A N 1
ATOM 600 C CA . LYS A 1 80 ? -14.295 5.962 -4.328 1.00 64.69 80 LYS A CA 1
ATOM 601 C C . LYS A 1 80 ? -15.422 6.905 -4.754 1.00 64.69 80 LYS A C 1
ATOM 603 O O . LYS A 1 80 ? -15.950 7.646 -3.926 1.00 64.69 80 LYS A O 1
ATOM 608 N N . ALA A 1 81 ? -15.783 6.885 -6.035 1.00 58.28 81 ALA A N 1
ATOM 609 C CA . ALA A 1 81 ? -16.962 7.593 -6.514 1.00 58.28 81 ALA A CA 1
ATOM 610 C C . ALA A 1 81 ? -18.210 7.023 -5.818 1.00 58.28 81 ALA A C 1
ATOM 612 O O . ALA A 1 81 ? -18.299 5.810 -5.591 1.00 58.28 81 ALA A O 1
ATOM 613 N N . LYS A 1 82 ? -19.190 7.875 -5.487 1.00 43.44 82 LYS A N 1
ATOM 614 C CA . LYS A 1 82 ? -20.505 7.407 -5.021 1.00 43.44 82 LYS A CA 1
ATOM 615 C C . LYS A 1 82 ? -21.098 6.494 -6.104 1.00 43.44 82 LYS A C 1
ATOM 617 O O . LYS A 1 82 ? -21.509 6.983 -7.148 1.00 43.44 82 LYS A O 1
ATOM 622 N N . GLY A 1 83 ? -21.112 5.181 -5.862 1.00 53.03 83 GLY A N 1
ATOM 623 C CA . GLY A 1 83 ? -21.647 4.180 -6.796 1.00 53.03 83 GLY A CA 1
ATOM 624 C C . GLY A 1 83 ? -20.658 3.120 -7.289 1.00 53.03 83 GLY A C 1
ATOM 625 O O . GLY A 1 83 ? -21.082 2.228 -8.022 1.00 53.03 83 GLY A O 1
ATOM 626 N N . ASP A 1 84 ? -19.386 3.159 -6.875 1.00 54.03 84 ASP A N 1
ATOM 627 C CA . ASP A 1 84 ? -18.408 2.106 -7.186 1.00 54.03 84 ASP A CA 1
ATOM 628 C C . ASP A 1 84 ? -18.765 0.800 -6.445 1.00 54.03 84 ASP A C 1
ATOM 630 O O . ASP A 1 84 ? -18.344 0.538 -5.313 1.00 54.03 84 ASP A O 1
ATOM 634 N N . LYS A 1 85 ? -19.659 0.007 -7.050 1.00 50.56 85 LYS A N 1
ATOM 635 C CA . LYS A 1 85 ? -20.076 -1.295 -6.529 1.00 50.56 85 LYS A CA 1
ATOM 636 C C . LYS A 1 85 ? -18.879 -2.235 -6.584 1.00 50.56 85 LYS A C 1
ATOM 638 O O . LYS A 1 85 ? -18.352 -2.520 -7.655 1.00 50.56 85 LYS A O 1
ATOM 643 N N . ARG A 1 86 ? -18.508 -2.770 -5.417 1.00 52.09 86 ARG A N 1
ATOM 644 C CA . ARG A 1 86 ? -17.568 -3.888 -5.278 1.00 52.09 86 ARG A CA 1
ATOM 645 C C . ARG A 1 86 ? -17.951 -4.959 -6.305 1.00 52.09 86 ARG A C 1
ATOM 647 O O . ARG A 1 86 ? -19.080 -5.451 -6.261 1.00 52.09 86 ARG A O 1
ATOM 654 N N . LEU A 1 87 ? -17.050 -5.294 -7.233 1.00 48.56 87 LEU A N 1
ATOM 655 C CA . LEU A 1 87 ? -17.269 -6.431 -8.127 1.00 48.56 87 LEU A CA 1
ATOM 656 C C . LEU A 1 87 ? -17.551 -7.653 -7.239 1.00 48.56 87 LEU A C 1
ATOM 658 O O . LEU A 1 87 ? -16.750 -7.939 -6.343 1.00 48.56 87 LEU A O 1
ATOM 662 N N . PRO A 1 88 ? -18.703 -8.325 -7.401 1.00 36.72 88 PRO A N 1
ATOM 663 C CA . PRO A 1 88 ? -19.063 -9.415 -6.518 1.00 36.72 88 PRO A CA 1
ATOM 664 C C . PRO A 1 88 ? -18.043 -10.546 -6.664 1.00 36.72 88 PRO A C 1
ATOM 666 O O . PRO A 1 88 ? -17.658 -10.933 -7.769 1.00 36.72 88 PRO A O 1
ATOM 669 N N . SER A 1 89 ? -17.649 -11.108 -5.524 1.00 51.06 89 SER A N 1
ATOM 670 C CA . SER A 1 89 ? -16.769 -12.274 -5.385 1.00 51.06 89 SER A CA 1
ATOM 671 C C . SER A 1 89 ? -17.324 -13.550 -6.045 1.00 51.06 89 SER A C 1
ATOM 673 O O . SER A 1 89 ? -16.683 -14.591 -6.017 1.00 51.06 89 SER A O 1
ATOM 675 N N . SER A 1 90 ? -18.485 -13.493 -6.700 1.00 43.41 90 SER A N 1
ATOM 676 C CA . SER A 1 90 ? -19.051 -14.589 -7.491 1.00 43.41 90 SER A CA 1
ATOM 677 C C . SER A 1 90 ? -18.427 -14.752 -8.883 1.00 43.41 90 SER A C 1
ATOM 679 O O . SER A 1 90 ? -18.735 -15.726 -9.563 1.00 43.41 90 SER A O 1
ATOM 681 N N . ARG A 1 91 ? -17.511 -13.866 -9.306 1.00 43.50 91 ARG A N 1
ATOM 682 C CA . ARG A 1 91 ? -16.622 -14.122 -10.459 1.00 43.50 91 ARG A CA 1
ATOM 683 C C . ARG A 1 91 ? -15.312 -14.837 -10.089 1.00 43.50 91 ARG A C 1
ATOM 685 O O . ARG A 1 91 ? -14.417 -14.937 -10.921 1.00 43.50 91 ARG A O 1
ATOM 692 N N . LEU A 1 92 ? -15.214 -15.401 -8.879 1.00 52.28 92 LEU A N 1
ATOM 693 C CA . LEU A 1 92 ? -14.239 -16.451 -8.566 1.00 52.28 92 LEU A CA 1
ATOM 694 C C . LEU A 1 92 ? -14.665 -17.765 -9.239 1.00 52.28 92 LEU A C 1
ATOM 696 O O . LEU A 1 92 ? -15.344 -18.578 -8.621 1.00 52.28 92 LEU A O 1
ATOM 700 N N . ARG A 1 93 ? -14.302 -17.946 -10.512 1.00 42.91 93 ARG A N 1
ATOM 701 C CA . ARG A 1 93 ? -14.030 -19.241 -11.169 1.00 42.91 93 ARG A CA 1
ATOM 702 C C . ARG A 1 93 ? -13.712 -18.986 -12.643 1.00 42.91 93 ARG A C 1
ATOM 704 O O . ARG A 1 93 ? -14.627 -18.856 -13.454 1.00 42.91 93 ARG A O 1
ATOM 711 N N . ARG A 1 94 ? -12.423 -18.940 -12.962 1.00 42.91 94 ARG A N 1
ATOM 712 C CA . ARG A 1 94 ? -11.703 -19.786 -13.932 1.00 42.91 94 ARG A CA 1
ATOM 713 C C . ARG A 1 94 ? -10.308 -19.218 -14.135 1.00 42.91 94 ARG A C 1
ATOM 715 O O . ARG A 1 94 ? -10.200 -17.977 -14.208 1.00 42.91 94 ARG A O 1
#

pLDDT: mean 82.92, std 16.71, range [36.72, 98.12]

Mean predicted aligned error: 8.07 Å

Radius of gyration: 14.27 Å; Cα contacts (8 Å, |Δi|>4): 76; chains: 1; bounding box: 38×32×32 Å